Protein AF-A0A7K3H933-F1 (afdb_monomer_lite)

pLDDT: mean 87.05, std 10.93, range [45.34, 97.69]

Structure (mmCIF, N/CA/C/O backbone):
data_AF-A0A7K3H933-F1
#
_entry.id   AF-A0A7K3H933-F1
#
loop_
_atom_site.group_PDB
_atom_site.id
_atom_site.type_symbol
_atom_site.label_atom_id
_atom_site.label_alt_id
_atom_site.label_comp_id
_atom_site.label_asym_id
_atom_site.label_entity_id
_atom_site.label_seq_id
_atom_site.pdbx_PDB_ins_code
_atom_site.Cartn_x
_atom_site.Cartn_y
_atom_site.Cartn_z
_atom_site.occupancy
_atom_site.B_iso_or_equiv
_atom_site.auth_seq_id
_atom_site.auth_comp_id
_atom_site.auth_asym_id
_atom_site.auth_atom_id
_atom_site.pdbx_PDB_model_num
ATOM 1 N N . ASN A 1 1 ? -7.390 -3.996 -29.230 1.00 75.06 1 ASN A N 1
ATOM 2 C CA . ASN A 1 1 ? -7.285 -4.181 -27.762 1.00 75.06 1 ASN A CA 1
ATOM 3 C C . ASN A 1 1 ? -6.509 -3.029 -27.153 1.00 75.06 1 ASN A C 1
ATOM 5 O O . ASN A 1 1 ? -5.561 -2.576 -27.779 1.00 75.06 1 ASN A O 1
ATOM 9 N N . ARG A 1 2 ? -6.916 -2.550 -25.972 1.00 84.06 2 ARG A N 1
ATOM 10 C CA . ARG A 1 2 ? -6.274 -1.447 -25.238 1.00 84.06 2 ARG A CA 1
ATOM 11 C C . ARG A 1 2 ? -5.827 -1.953 -23.869 1.00 84.06 2 ARG A C 1
ATOM 13 O O . ARG A 1 2 ? -6.610 -2.605 -23.186 1.00 84.06 2 ARG A O 1
ATOM 20 N N . PHE A 1 3 ? -4.597 -1.628 -23.485 1.00 82.69 3 PHE A N 1
ATOM 21 C CA . PHE A 1 3 ? -4.050 -1.889 -22.155 1.00 82.69 3 PHE A CA 1
ATOM 22 C C . PHE A 1 3 ? -3.801 -0.556 -21.453 1.00 82.69 3 PHE A C 1
ATOM 24 O O . PHE A 1 3 ? -3.354 0.400 -22.084 1.00 82.69 3 PHE A O 1
ATOM 31 N N . GLU A 1 4 ? -4.100 -0.486 -20.159 1.00 91.12 4 GLU A N 1
ATOM 32 C CA . GLU A 1 4 ? -3.899 0.717 -19.351 1.00 91.12 4 GLU A CA 1
ATOM 33 C C . GLU A 1 4 ? -3.046 0.392 -18.131 1.00 91.12 4 GLU A C 1
ATOM 35 O O . GLU A 1 4 ? -3.342 -0.547 -17.393 1.00 91.12 4 GLU A O 1
ATOM 40 N N . ILE A 1 5 ? -2.019 1.208 -17.889 1.00 90.38 5 ILE A N 1
ATOM 41 C CA . ILE A 1 5 ? -1.202 1.146 -16.678 1.00 90.38 5 ILE A CA 1
ATOM 42 C C . ILE A 1 5 ? -1.540 2.378 -15.842 1.00 90.38 5 ILE A C 1
ATOM 44 O O . ILE A 1 5 ? -1.375 3.509 -16.295 1.00 90.38 5 ILE A O 1
ATOM 48 N N . ARG A 1 6 ? -2.021 2.166 -14.614 1.00 94.12 6 ARG A N 1
ATOM 49 C CA . ARG A 1 6 ? -2.310 3.245 -13.660 1.00 94.12 6 ARG A CA 1
ATOM 50 C C . ARG A 1 6 ? -1.340 3.159 -12.494 1.00 94.12 6 ARG A C 1
ATOM 52 O O . ARG A 1 6 ? -1.328 2.168 -11.767 1.00 94.12 6 ARG A O 1
ATOM 59 N N . LEU A 1 7 ? -0.543 4.205 -12.315 1.00 91.75 7 LEU A N 1
ATOM 60 C CA . LEU A 1 7 ? 0.462 4.308 -11.260 1.00 91.75 7 LEU A CA 1
ATOM 61 C C . LEU A 1 7 ? 0.154 5.512 -10.368 1.00 91.75 7 LEU A C 1
ATOM 63 O O . LEU A 1 7 ? -0.455 6.481 -10.814 1.00 91.75 7 LEU A O 1
ATOM 67 N N . LYS A 1 8 ? 0.574 5.443 -9.104 1.00 89.00 8 LYS A N 1
ATOM 68 C CA . LYS A 1 8 ? 0.462 6.533 -8.126 1.00 89.00 8 LYS A CA 1
ATOM 69 C C . LYS A 1 8 ? 1.738 6.616 -7.295 1.00 89.00 8 LYS A C 1
ATOM 71 O O . LYS A 1 8 ? 2.441 5.607 -7.167 1.00 89.00 8 LYS A O 1
ATOM 76 N N . ASN A 1 9 ? 1.973 7.787 -6.705 1.00 87.12 9 ASN A N 1
ATOM 77 C CA . ASN A 1 9 ? 3.067 8.061 -5.771 1.00 87.12 9 ASN A CA 1
ATOM 78 C C . ASN A 1 9 ? 4.415 7.598 -6.362 1.00 87.12 9 ASN A C 1
ATOM 80 O O . ASN A 1 9 ? 4.646 7.730 -7.564 1.00 87.12 9 ASN A O 1
ATOM 84 N N . ASP A 1 10 ? 5.262 6.971 -5.553 1.00 84.38 10 ASP A N 1
ATOM 85 C CA . ASP A 1 10 ? 6.591 6.484 -5.925 1.00 84.38 10 ASP A CA 1
ATOM 86 C C . ASP A 1 10 ? 6.629 5.608 -7.172 1.00 84.38 10 ASP A C 1
ATOM 88 O O . ASP A 1 10 ? 7.567 5.691 -7.963 1.00 84.38 10 ASP A O 1
ATOM 92 N N . ARG A 1 11 ? 5.605 4.772 -7.386 1.00 87.69 11 ARG A N 1
ATOM 93 C CA . ARG A 1 11 ? 5.556 3.911 -8.575 1.00 87.69 11 ARG A CA 1
ATOM 94 C C . ARG A 1 11 ? 5.422 4.741 -9.847 1.00 87.69 11 ARG A C 1
ATOM 96 O O . ARG A 1 11 ? 6.024 4.389 -10.856 1.00 87.69 11 ARG A O 1
ATOM 103 N N . ALA A 1 12 ? 4.648 5.829 -9.798 1.00 92.69 12 ALA A N 1
ATOM 104 C CA . ALA A 1 12 ? 4.534 6.765 -10.914 1.00 92.69 12 ALA A CA 1
ATOM 105 C C . ALA A 1 12 ? 5.855 7.514 -11.120 1.00 92.69 12 ALA A C 1
ATOM 107 O O . ALA A 1 12 ? 6.338 7.591 -12.245 1.00 92.69 12 ALA A O 1
ATOM 108 N N . THR A 1 13 ? 6.485 7.972 -10.035 1.00 91.19 13 THR A N 1
ATOM 109 C CA . THR A 1 13 ? 7.799 8.627 -10.080 1.00 91.19 13 THR A CA 1
ATOM 110 C C . THR A 1 13 ? 8.863 7.725 -10.708 1.00 91.19 13 THR A C 1
ATOM 112 O O . THR A 1 13 ? 9.611 8.168 -11.577 1.00 91.19 13 THR A O 1
ATOM 115 N N . GLN A 1 14 ? 8.923 6.448 -10.323 1.00 90.25 14 GLN A N 1
ATOM 116 C CA . GLN A 1 14 ? 9.907 5.506 -10.853 1.00 90.25 14 GLN A CA 1
ATOM 117 C C . GLN A 1 14 ? 9.679 5.199 -12.337 1.00 90.25 14 GLN A C 1
ATOM 119 O O . GLN A 1 14 ? 10.640 5.153 -13.102 1.00 90.25 14 GLN A O 1
ATOM 124 N N . ALA A 1 15 ? 8.421 5.039 -12.757 1.00 92.75 15 ALA A N 1
ATOM 125 C CA . ALA A 1 15 ? 8.090 4.879 -14.170 1.00 92.75 15 ALA A CA 1
ATOM 126 C C . ALA A 1 15 ? 8.442 6.130 -14.989 1.00 92.75 15 ALA A C 1
ATOM 128 O O . ALA A 1 15 ? 8.976 6.008 -16.085 1.00 92.75 15 ALA A O 1
ATOM 129 N N . MET A 1 16 ? 8.210 7.330 -14.444 1.00 93.69 16 MET A N 1
ATOM 130 C CA . MET A 1 16 ? 8.596 8.584 -15.096 1.00 93.69 16 MET A CA 1
ATOM 131 C C . MET A 1 16 ? 10.113 8.728 -15.228 1.00 93.69 16 MET A C 1
ATOM 133 O O . MET A 1 16 ? 10.581 9.172 -16.271 1.00 93.69 16 MET A O 1
ATOM 137 N N . LYS A 1 17 ? 10.894 8.328 -14.215 1.00 93.56 17 LYS A N 1
ATOM 138 C CA . LYS A 1 17 ? 12.365 8.329 -14.294 1.00 93.56 17 LYS A CA 1
ATOM 139 C C . LYS A 1 17 ? 12.871 7.445 -15.433 1.00 93.56 17 LYS A C 1
ATOM 141 O O . LYS A 1 17 ? 13.702 7.894 -16.215 1.00 93.56 17 LYS A O 1
ATOM 146 N N . ASP A 1 18 ? 12.351 6.223 -15.536 1.00 93.31 18 ASP A N 1
ATOM 147 C CA . ASP A 1 18 ? 12.700 5.297 -16.619 1.00 93.31 18 ASP A CA 1
ATOM 148 C C . ASP A 1 18 ? 12.312 5.862 -17.995 1.00 93.31 18 ASP A C 1
ATOM 150 O O . ASP A 1 18 ? 13.137 5.923 -18.910 1.00 93.31 18 ASP A O 1
ATOM 154 N N . LEU A 1 19 ? 11.083 6.379 -18.100 1.00 94.31 19 LEU A N 1
ATOM 155 C CA . LEU A 1 19 ? 10.573 6.987 -19.323 1.00 94.31 19 LEU A CA 1
ATOM 156 C C . LEU A 1 19 ? 11.430 8.169 -19.781 1.00 94.31 19 LEU A C 1
ATOM 158 O O . LEU A 1 19 ? 11.739 8.272 -20.963 1.00 94.31 19 LEU A O 1
ATOM 162 N N . LEU A 1 20 ? 11.820 9.059 -18.868 1.00 94.62 20 LEU A N 1
ATOM 163 C CA . LEU A 1 20 ? 12.654 10.219 -19.186 1.00 94.62 20 LEU A CA 1
ATOM 164 C C . LEU A 1 20 ? 14.084 9.815 -19.565 1.00 94.62 20 LEU A C 1
ATOM 166 O O . LEU A 1 20 ? 14.664 10.421 -20.462 1.00 94.62 20 LEU A O 1
ATOM 170 N N . ALA A 1 21 ? 14.638 8.785 -18.919 1.00 93.69 21 ALA A N 1
ATOM 171 C CA . ALA A 1 21 ? 15.984 8.293 -19.200 1.00 93.69 21 ALA A CA 1
ATOM 172 C C . ALA A 1 21 ? 16.095 7.638 -20.584 1.00 93.69 21 ALA A C 1
ATOM 174 O O . ALA A 1 21 ? 17.122 7.758 -21.249 1.00 93.69 21 ALA A O 1
ATOM 175 N N . HIS A 1 22 ? 15.048 6.936 -21.020 1.00 90.25 22 HIS A N 1
ATOM 176 C CA . HIS A 1 22 ? 15.072 6.167 -22.264 1.00 90.25 22 HIS A CA 1
ATOM 177 C C . HIS A 1 22 ? 14.278 6.794 -23.409 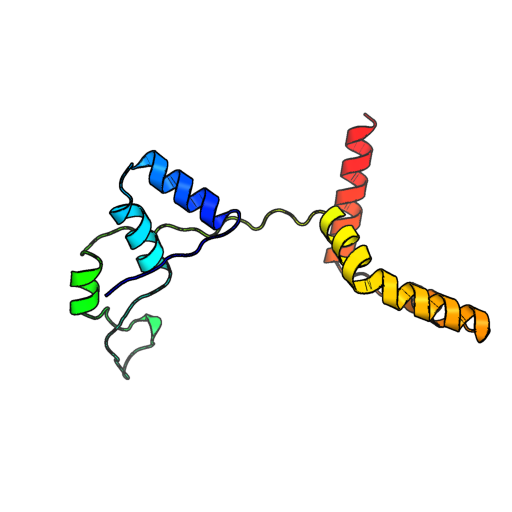1.00 90.25 22 HIS A C 1
ATOM 179 O O . HIS A 1 22 ? 14.480 6.404 -24.555 1.00 90.25 22 HIS A O 1
ATOM 185 N N . GLN A 1 23 ? 13.380 7.736 -23.113 1.00 90.69 23 GLN A N 1
ATOM 186 C CA . GLN A 1 23 ? 12.479 8.403 -24.062 1.00 90.69 23 GLN A CA 1
ATOM 187 C C . GLN A 1 23 ? 11.674 7.429 -24.943 1.00 90.69 23 GLN A C 1
ATOM 189 O O . GLN A 1 23 ? 11.282 7.749 -26.062 1.00 90.69 23 GLN A O 1
ATOM 194 N N . GLN A 1 24 ? 11.406 6.223 -24.433 1.00 90.88 24 GLN A N 1
ATOM 195 C CA . GLN A 1 24 ? 10.704 5.155 -25.143 1.00 90.88 24 GLN A CA 1
ATOM 196 C C . GLN A 1 24 ? 9.545 4.632 -24.295 1.00 90.88 24 GLN A C 1
ATOM 198 O O . GLN A 1 24 ? 9.699 3.698 -23.509 1.00 90.88 24 GLN A O 1
ATOM 203 N N . ALA A 1 25 ? 8.360 5.216 -24.490 1.00 90.56 25 ALA A N 1
ATOM 204 C CA . ALA A 1 25 ? 7.149 4.852 -23.749 1.00 90.56 25 ALA A CA 1
ATOM 205 C C . ALA A 1 25 ? 6.777 3.372 -23.882 1.00 90.56 25 ALA A C 1
ATOM 207 O O . ALA A 1 25 ? 6.356 2.754 -22.905 1.00 90.56 25 ALA A O 1
ATOM 208 N N . GLU A 1 26 ? 6.974 2.794 -25.070 1.00 88.75 26 GLU A N 1
ATOM 209 C CA . GLU A 1 26 ? 6.746 1.371 -25.308 1.00 88.75 26 GLU A CA 1
ATOM 210 C C . GLU A 1 26 ? 7.613 0.507 -24.382 1.00 88.75 26 GLU A C 1
ATOM 212 O O . GLU A 1 26 ? 7.090 -0.366 -23.687 1.00 88.75 26 GLU A O 1
ATOM 217 N N . LYS A 1 27 ? 8.924 0.779 -24.336 1.00 88.31 27 LYS A N 1
ATOM 218 C CA . LYS A 1 27 ? 9.875 0.042 -23.500 1.00 88.31 27 LYS A CA 1
ATOM 219 C C . LYS A 1 27 ? 9.441 0.099 -22.036 1.00 88.31 27 LYS A C 1
ATOM 221 O O . LYS A 1 27 ? 9.196 -0.948 -21.444 1.00 88.31 27 LYS A O 1
ATOM 226 N N . THR A 1 28 ? 9.265 1.301 -21.488 1.00 90.94 28 THR A N 1
ATOM 227 C CA . THR A 1 28 ? 8.865 1.491 -20.088 1.00 90.94 28 THR A CA 1
ATOM 228 C C . THR A 1 28 ? 7.555 0.763 -19.774 1.00 90.94 28 THR A C 1
ATOM 230 O O . THR A 1 28 ? 7.459 0.057 -18.772 1.00 90.94 28 THR A O 1
ATOM 233 N N . ALA A 1 29 ? 6.542 0.870 -20.642 1.00 90.88 29 ALA A N 1
ATOM 234 C CA . ALA A 1 29 ? 5.256 0.209 -20.434 1.00 90.88 29 ALA A CA 1
ATOM 235 C C . ALA A 1 29 ? 5.378 -1.324 -20.414 1.00 90.88 29 ALA A C 1
ATOM 237 O O . ALA A 1 29 ? 4.839 -1.972 -19.514 1.00 90.88 29 ALA A O 1
ATOM 238 N N . PHE A 1 30 ? 6.104 -1.916 -21.365 1.00 89.62 30 PHE A N 1
ATOM 239 C CA . PHE A 1 30 ? 6.267 -3.368 -21.424 1.00 89.62 30 PHE A CA 1
ATOM 240 C C . PHE A 1 30 ? 7.169 -3.916 -20.319 1.00 89.62 30 PHE A C 1
ATOM 242 O O . PHE A 1 30 ? 6.871 -4.979 -19.778 1.00 89.62 30 PHE A O 1
ATOM 249 N N . GLU A 1 31 ? 8.204 -3.184 -19.910 1.00 89.19 31 GLU A N 1
ATOM 250 C CA . GLU A 1 31 ? 9.025 -3.571 -18.763 1.00 89.19 31 GLU A CA 1
ATOM 251 C C . GLU A 1 31 ? 8.220 -3.570 -17.454 1.00 89.19 31 GLU A C 1
ATOM 253 O O . GLU A 1 31 ? 8.428 -4.436 -16.599 1.00 89.19 31 GLU A O 1
ATOM 258 N N . ILE A 1 32 ? 7.258 -2.651 -17.301 1.00 90.88 32 ILE A N 1
ATOM 259 C CA . ILE A 1 32 ? 6.302 -2.678 -16.187 1.00 90.88 32 ILE A CA 1
ATOM 260 C C . ILE A 1 32 ? 5.409 -3.918 -16.289 1.00 90.88 32 ILE A C 1
ATOM 262 O O . ILE A 1 32 ? 5.280 -4.657 -15.315 1.00 90.88 32 ILE A O 1
ATOM 266 N N . ILE A 1 33 ? 4.806 -4.182 -17.451 1.00 89.56 33 ILE A N 1
ATOM 267 C CA . ILE A 1 33 ? 3.900 -5.328 -17.633 1.00 89.56 33 ILE A CA 1
ATOM 268 C C . ILE A 1 33 ? 4.621 -6.651 -17.336 1.00 89.56 33 ILE A C 1
ATOM 270 O O . ILE A 1 33 ? 4.096 -7.455 -16.565 1.00 89.56 33 ILE A O 1
ATOM 274 N N . ASN A 1 34 ? 5.843 -6.834 -17.848 1.00 87.06 34 ASN A N 1
ATOM 275 C CA . ASN A 1 34 ? 6.671 -8.026 -17.631 1.00 87.06 34 ASN A CA 1
ATOM 276 C C . ASN A 1 34 ? 6.897 -8.360 -16.158 1.00 87.06 34 ASN A C 1
ATOM 278 O O . ASN A 1 34 ? 7.021 -9.527 -15.788 1.00 87.06 34 ASN A O 1
ATOM 282 N N . ARG A 1 35 ? 6.950 -7.341 -15.296 1.00 85.31 35 ARG A N 1
ATOM 283 C CA . ARG A 1 35 ? 7.147 -7.542 -13.862 1.00 85.31 35 ARG A CA 1
ATOM 284 C C . ARG A 1 35 ? 5.898 -8.075 -13.158 1.00 85.31 35 ARG A C 1
ATOM 286 O O . ARG A 1 35 ? 6.033 -8.768 -12.150 1.00 85.31 35 ARG A O 1
ATOM 293 N N . TYR A 1 36 ? 4.707 -7.719 -13.633 1.00 86.25 36 TYR A N 1
ATOM 294 C CA . TYR A 1 36 ? 3.453 -7.947 -12.909 1.00 86.25 36 TYR A CA 1
ATOM 295 C C . TYR A 1 36 ? 2.561 -9.022 -13.529 1.00 86.25 36 TYR A C 1
ATOM 297 O O . TYR A 1 36 ? 1.755 -9.614 -12.812 1.00 86.25 36 TYR A O 1
ATOM 305 N N . ILE A 1 37 ? 2.676 -9.278 -14.834 1.00 87.69 37 ILE A N 1
ATOM 306 C CA . ILE A 1 37 ? 1.802 -10.205 -15.555 1.00 87.69 37 ILE A CA 1
ATOM 307 C C . ILE A 1 37 ? 2.639 -11.105 -16.463 1.00 87.69 37 ILE A C 1
ATOM 309 O O . ILE A 1 37 ? 3.410 -10.640 -17.297 1.00 87.69 37 ILE A O 1
ATOM 313 N N . ARG A 1 38 ? 2.419 -12.415 -16.334 1.00 89.19 38 ARG A N 1
ATOM 314 C CA . ARG A 1 38 ? 2.943 -13.443 -17.235 1.00 89.19 38 ARG A CA 1
ATOM 315 C C . ARG A 1 38 ? 1.835 -14.438 -17.544 1.00 89.19 38 ARG A C 1
ATOM 317 O O . ARG A 1 38 ? 1.293 -15.045 -16.619 1.00 89.19 38 ARG A O 1
ATOM 324 N N . PHE A 1 39 ? 1.538 -14.647 -18.822 1.00 92.62 39 PHE A N 1
ATOM 325 C CA . PHE A 1 39 ? 0.707 -15.774 -19.244 1.00 92.62 39 PHE A CA 1
ATOM 326 C C . PHE A 1 39 ? 1.602 -16.987 -19.485 1.00 92.62 39 PHE A C 1
ATOM 328 O O . PHE A 1 39 ? 2.619 -16.891 -20.169 1.00 92.62 39 PHE A O 1
ATOM 335 N N . ALA A 1 40 ? 1.245 -18.116 -18.883 1.00 94.69 40 ALA A N 1
ATOM 336 C CA . ALA A 1 40 ? 2.032 -19.340 -18.905 1.00 94.69 40 ALA A CA 1
ATOM 337 C C . ALA A 1 40 ? 1.153 -20.529 -19.290 1.00 94.69 40 ALA A C 1
ATOM 339 O O . ALA A 1 40 ? -0.044 -20.535 -18.994 1.00 94.69 40 ALA A O 1
ATOM 340 N N . ASP A 1 41 ? 1.761 -21.520 -19.926 1.00 96.56 41 ASP A N 1
ATOM 341 C CA . ASP A 1 41 ? 1.100 -22.768 -20.279 1.00 96.56 41 ASP A CA 1
ATOM 342 C C . ASP A 1 41 ? 1.012 -23.661 -19.041 1.00 96.56 41 ASP A C 1
ATOM 344 O O . ASP A 1 41 ? 1.997 -23.855 -18.323 1.00 96.56 41 ASP A O 1
ATOM 348 N N . LYS A 1 42 ? -0.190 -24.175 -18.764 1.00 96.44 42 LYS A N 1
ATOM 349 C CA . LYS A 1 42 ? -0.443 -25.030 -17.602 1.00 96.44 42 LYS A CA 1
ATOM 350 C C . LYS A 1 42 ? 0.347 -26.329 -17.736 1.00 96.44 42 LYS A C 1
ATOM 352 O O . LYS A 1 42 ? 0.191 -27.045 -18.721 1.00 96.44 42 LYS A O 1
ATOM 357 N N . ASP A 1 43 ? 1.142 -26.640 -16.719 1.00 96.12 43 ASP A N 1
ATOM 358 C CA . ASP A 1 43 ? 1.862 -27.904 -16.594 1.00 96.12 43 ASP A CA 1
ATOM 359 C C . ASP A 1 43 ? 1.605 -28.475 -15.198 1.00 96.12 43 ASP A C 1
ATOM 361 O O . ASP A 1 43 ? 2.180 -28.026 -14.205 1.00 96.12 43 ASP A O 1
ATOM 365 N N . ASP A 1 44 ? 0.706 -29.455 -15.119 1.00 96.44 44 ASP A N 1
ATOM 366 C CA . ASP A 1 44 ? 0.290 -30.065 -13.852 1.00 96.44 44 ASP A CA 1
ATOM 367 C C . ASP A 1 44 ? 1.396 -30.923 -13.212 1.00 96.44 44 ASP A C 1
ATOM 369 O O . ASP A 1 44 ? 1.283 -31.309 -12.050 1.00 96.44 44 ASP A O 1
ATOM 373 N N . THR A 1 45 ? 2.496 -31.173 -13.931 1.00 96.69 45 THR A N 1
ATOM 374 C CA . THR A 1 45 ? 3.674 -31.872 -13.396 1.00 96.69 45 THR A CA 1
ATOM 375 C C . THR A 1 45 ? 4.641 -30.942 -12.660 1.00 96.69 45 THR A C 1
ATOM 377 O O . THR A 1 45 ? 5.563 -31.413 -11.993 1.00 96.69 45 THR A O 1
ATOM 380 N N . LYS A 1 46 ? 4.447 -29.617 -12.753 1.00 96.12 46 LYS A N 1
ATOM 381 C CA . LYS A 1 46 ? 5.348 -28.601 -12.192 1.00 96.12 46 LYS A CA 1
ATOM 382 C C . LYS A 1 46 ? 4.626 -27.633 -11.268 1.00 96.12 46 LYS A C 1
ATOM 384 O O . LYS A 1 46 ? 3.424 -27.391 -11.370 1.00 96.12 46 LYS A O 1
ATOM 389 N N . ARG A 1 47 ? 5.400 -26.988 -10.392 1.00 95.00 47 ARG A N 1
ATOM 390 C CA . ARG A 1 47 ? 4.914 -25.834 -9.628 1.00 95.00 47 ARG A CA 1
ATOM 391 C C . ARG A 1 47 ? 4.571 -24.696 -10.586 1.00 95.00 47 ARG A C 1
ATOM 393 O O . ARG A 1 47 ? 5.255 -24.474 -11.580 1.00 95.00 47 ARG A O 1
ATOM 400 N N . ARG A 1 48 ? 3.548 -23.913 -10.238 1.00 91.81 48 ARG A N 1
ATOM 401 C CA . ARG A 1 48 ? 3.044 -22.805 -11.068 1.00 91.81 48 ARG A CA 1
ATOM 402 C C . ARG A 1 48 ? 4.098 -21.742 -11.411 1.00 91.81 48 ARG A C 1
ATOM 404 O O . ARG A 1 48 ? 4.016 -21.121 -12.469 1.00 91.81 48 ARG A O 1
ATOM 411 N N . SER A 1 49 ? 5.080 -21.521 -10.535 1.00 91.00 49 SER A N 1
ATOM 412 C CA . SER A 1 49 ? 6.214 -20.620 -10.800 1.00 91.00 49 SER A CA 1
ATOM 413 C C . SER A 1 49 ? 7.025 -21.055 -12.020 1.00 91.00 49 SER A C 1
ATOM 415 O O . SER A 1 49 ? 7.474 -20.205 -12.793 1.00 91.00 49 SER A O 1
ATOM 417 N N . ASP A 1 50 ? 7.116 -22.365 -12.229 1.00 94.06 50 ASP A N 1
ATOM 418 C CA . ASP A 1 50 ? 8.011 -23.015 -13.186 1.00 94.06 50 ASP A CA 1
ATOM 419 C C . ASP A 1 50 ? 7.290 -23.357 -14.498 1.00 94.06 50 ASP A C 1
ATOM 421 O O . ASP A 1 50 ? 7.867 -23.955 -15.406 1.00 94.06 50 ASP A O 1
ATOM 425 N N . TRP A 1 51 ? 6.014 -22.977 -14.613 1.00 96.06 51 TRP A N 1
ATOM 426 C CA . TRP A 1 51 ? 5.274 -23.056 -15.864 1.00 96.06 51 TRP A CA 1
ATOM 427 C C . TRP A 1 51 ? 5.944 -22.189 -16.926 1.00 96.06 51 TRP A C 1
ATOM 429 O O . TRP A 1 51 ? 6.308 -21.033 -16.677 1.00 96.06 51 TRP A O 1
ATOM 439 N N . LYS A 1 52 ? 6.082 -22.752 -18.127 1.00 94.00 52 LYS A N 1
ATOM 440 C CA . LYS A 1 52 ? 6.688 -22.073 -19.271 1.00 94.00 52 LYS A CA 1
ATOM 441 C C . LYS A 1 52 ? 5.801 -20.908 -19.709 1.00 94.00 52 LYS A C 1
ATOM 443 O O . LYS A 1 52 ? 4.582 -21.054 -19.768 1.00 94.00 52 LYS A O 1
ATOM 448 N N . THR A 1 53 ? 6.399 -19.764 -20.035 1.00 91.56 53 THR A N 1
ATOM 449 C CA . THR A 1 53 ? 5.658 -18.648 -20.634 1.00 91.56 53 THR A CA 1
ATOM 450 C C . THR A 1 53 ? 4.994 -19.092 -21.938 1.00 91.56 53 THR A C 1
ATOM 452 O O . THR A 1 53 ? 5.623 -19.760 -22.761 1.00 91.56 53 THR A O 1
ATOM 455 N N . ASN A 1 54 ? 3.735 -18.702 -22.128 1.00 93.94 54 ASN A N 1
ATOM 456 C CA . ASN A 1 54 ? 2.993 -18.984 -23.348 1.00 93.94 54 ASN A CA 1
ATOM 457 C C . ASN A 1 54 ? 3.653 -18.291 -24.551 1.00 93.94 54 ASN A C 1
ATOM 459 O O . ASN A 1 54 ? 4.018 -17.117 -24.485 1.00 93.94 54 ASN A O 1
ATOM 463 N N . GLU A 1 55 ? 3.751 -18.991 -25.677 1.00 91.75 55 GLU A N 1
ATOM 464 C CA . GLU A 1 55 ? 4.457 -18.490 -26.862 1.00 91.75 55 GLU A CA 1
ATOM 465 C C . GLU A 1 55 ? 3.837 -17.215 -27.460 1.00 91.75 55 GLU A C 1
ATOM 467 O O . GLU A 1 55 ? 4.561 -16.308 -27.874 1.00 91.75 55 GLU A O 1
ATOM 472 N N . ARG A 1 56 ? 2.501 -17.093 -27.466 1.00 91.44 56 ARG A N 1
ATOM 473 C CA . ARG A 1 56 ? 1.829 -15.877 -27.958 1.00 91.44 56 ARG A CA 1
ATOM 474 C C . ARG A 1 56 ? 2.090 -14.691 -27.039 1.00 91.44 56 ARG A C 1
ATOM 476 O O . ARG A 1 56 ? 2.185 -13.563 -27.516 1.00 91.44 56 ARG A O 1
ATOM 483 N N . TRP A 1 57 ? 2.214 -14.944 -25.737 1.00 90.25 57 TRP A N 1
ATOM 484 C CA . TRP A 1 57 ? 2.573 -13.911 -24.773 1.00 90.25 57 TRP A CA 1
ATOM 485 C C . TRP A 1 57 ? 4.015 -13.437 -24.953 1.00 90.25 57 TRP A C 1
ATOM 487 O O . TRP A 1 57 ? 4.238 -12.233 -25.018 1.00 90.25 57 TRP A O 1
ATOM 497 N N . GLU A 1 58 ? 4.967 -14.360 -25.121 1.00 87.94 58 GLU A N 1
ATOM 498 C CA . GLU A 1 58 ? 6.368 -14.043 -25.453 1.00 87.94 58 GLU A CA 1
ATOM 499 C C . GLU A 1 58 ? 6.482 -13.209 -26.737 1.00 87.94 58 GLU A C 1
ATOM 501 O O . GLU A 1 58 ? 7.232 -12.235 -26.795 1.00 87.94 58 GLU A O 1
ATOM 506 N N . TRP A 1 59 ? 5.714 -13.563 -27.772 1.00 86.81 59 TRP A N 1
ATOM 507 C CA . TRP A 1 59 ? 5.678 -12.791 -29.014 1.00 86.81 59 TRP A CA 1
ATOM 508 C C . TRP A 1 59 ? 5.102 -11.387 -28.803 1.00 86.81 59 TRP A C 1
ATOM 510 O O . TRP A 1 59 ? 5.680 -10.416 -29.284 1.00 86.81 59 TRP A O 1
ATOM 520 N N . PHE A 1 60 ? 3.997 -11.273 -28.058 1.00 86.75 60 PHE A N 1
ATOM 521 C CA . PHE A 1 60 ? 3.336 -9.995 -27.793 1.00 86.75 60 PHE A CA 1
ATOM 522 C C . PHE A 1 60 ? 4.211 -9.037 -26.985 1.00 86.75 60 PHE A C 1
ATOM 524 O O . PHE A 1 60 ? 4.282 -7.854 -27.311 1.00 86.75 60 PHE A O 1
ATOM 531 N N . ILE A 1 61 ? 4.861 -9.529 -25.928 1.00 82.31 61 ILE A N 1
ATOM 532 C CA . ILE A 1 61 ? 5.635 -8.658 -25.048 1.00 82.31 61 ILE A CA 1
ATOM 533 C C . ILE A 1 61 ? 7.045 -8.357 -25.570 1.00 82.31 61 ILE A C 1
ATOM 535 O O . ILE A 1 61 ? 7.675 -7.397 -25.131 1.00 82.31 61 ILE A O 1
ATOM 539 N N . GLY A 1 62 ? 7.520 -9.142 -26.536 1.00 77.56 62 GLY A N 1
ATOM 540 C CA . GLY A 1 62 ? 8.856 -9.047 -27.104 1.00 77.56 62 GLY A CA 1
ATOM 541 C C . GLY A 1 62 ? 9.857 -9.909 -26.336 1.00 77.56 62 GLY A C 1
ATOM 542 O O . GLY A 1 62 ? 10.103 -9.707 -25.145 1.00 77.56 62 GLY A O 1
ATOM 543 N N . LYS A 1 63 ? 10.483 -10.848 -27.053 1.00 68.25 63 LYS A N 1
ATOM 544 C CA . LYS A 1 63 ? 11.544 -11.710 -26.515 1.00 68.25 63 LYS A CA 1
ATOM 545 C C . LYS A 1 63 ? 12.702 -10.842 -25.999 1.00 68.25 63 LYS A C 1
ATOM 547 O O . LYS A 1 63 ? 13.160 -9.949 -26.708 1.00 68.25 63 LYS A O 1
ATOM 552 N N . ASN A 1 64 ? 13.187 -11.129 -24.790 1.00 65.88 64 ASN A N 1
ATOM 553 C CA . ASN A 1 64 ? 14.327 -10.466 -24.128 1.00 65.88 64 ASN A CA 1
ATOM 554 C C . ASN A 1 64 ? 14.126 -9.002 -23.682 1.00 65.88 64 ASN A C 1
ATOM 556 O O . ASN A 1 64 ? 15.111 -8.280 -23.518 1.00 65.88 64 ASN A O 1
ATOM 560 N N . ARG A 1 65 ? 12.892 -8.535 -23.449 1.00 71.38 65 ARG A N 1
ATOM 561 C CA . ARG A 1 65 ? 12.682 -7.227 -22.798 1.00 71.38 65 ARG A CA 1
ATOM 562 C C . ARG A 1 65 ? 12.917 -7.303 -21.286 1.00 71.38 65 ARG A C 1
ATOM 564 O O . ARG A 1 65 ? 12.659 -8.330 -20.661 1.00 71.38 65 ARG A O 1
ATOM 571 N N . GLY A 1 66 ? 13.409 -6.207 -20.706 1.00 73.25 66 GLY A N 1
ATOM 572 C CA . GLY A 1 66 ? 13.664 -6.092 -19.270 1.00 73.25 66 GLY A CA 1
ATOM 573 C C . GLY A 1 66 ? 12.391 -6.159 -18.416 1.00 73.25 66 GLY A C 1
ATOM 574 O O . GLY A 1 66 ? 11.268 -6.260 -18.917 1.00 73.25 66 GLY A O 1
ATOM 575 N N . ALA A 1 67 ? 12.572 -6.084 -17.097 1.00 77.31 67 ALA A N 1
ATOM 576 C CA . ALA A 1 67 ? 11.481 -5.958 -16.135 1.00 77.31 67 ALA A CA 1
ATOM 577 C C . ALA A 1 67 ? 11.760 -4.780 -15.195 1.00 77.31 67 ALA A C 1
ATOM 579 O O . ALA A 1 67 ? 12.667 -4.843 -14.358 1.00 77.31 67 ALA A O 1
ATOM 580 N N . LEU A 1 68 ? 10.961 -3.719 -15.305 1.00 78.88 68 LEU A N 1
ATOM 581 C CA . LEU A 1 68 ? 11.149 -2.502 -14.529 1.00 78.88 68 LEU A CA 1
ATOM 582 C C . LEU A 1 68 ? 10.640 -2.732 -13.107 1.00 78.88 68 LEU A C 1
ATOM 584 O O . LEU A 1 68 ? 9.460 -3.004 -12.859 1.00 78.88 68 LEU A O 1
ATOM 588 N N . ARG A 1 69 ? 11.544 -2.627 -12.133 1.00 79.31 69 ARG A N 1
ATOM 589 C CA . ARG A 1 69 ? 11.189 -2.741 -10.719 1.00 79.31 69 ARG A CA 1
ATOM 590 C C . ARG A 1 69 ? 10.615 -1.411 -10.231 1.00 79.31 69 ARG A C 1
ATOM 592 O O . ARG A 1 69 ? 11.356 -0.490 -9.919 1.00 79.31 69 ARG A O 1
ATOM 599 N N . LEU A 1 70 ? 9.291 -1.349 -10.098 1.00 79.25 70 LEU A N 1
ATOM 600 C CA . LEU A 1 70 ? 8.592 -0.184 -9.533 1.00 79.25 70 LEU A CA 1
ATOM 601 C C . LEU A 1 70 ? 8.514 -0.184 -8.000 1.00 79.25 70 LEU A C 1
ATOM 603 O O . LEU A 1 70 ? 8.017 0.769 -7.409 1.00 79.25 70 LEU A O 1
ATOM 607 N N . THR A 1 71 ? 8.932 -1.265 -7.335 1.00 70.12 71 THR A N 1
ATOM 608 C CA . THR A 1 71 ? 8.940 -1.309 -5.869 1.00 70.12 71 THR A CA 1
ATOM 609 C C . THR A 1 71 ? 10.070 -0.429 -5.348 1.00 70.12 71 THR A C 1
ATOM 611 O O . THR A 1 71 ? 11.237 -0.811 -5.463 1.00 70.12 71 THR A O 1
ATOM 614 N N . THR A 1 72 ? 9.721 0.706 -4.762 1.00 63.34 72 THR A N 1
ATOM 615 C CA . THR A 1 72 ? 10.612 1.476 -3.899 1.00 63.34 72 THR A CA 1
ATOM 616 C C . THR A 1 72 ? 10.701 0.812 -2.527 1.00 63.34 72 THR A C 1
ATOM 618 O O . THR A 1 72 ? 9.854 -0.016 -2.166 1.00 63.34 72 THR A O 1
ATOM 621 N N . GLN A 1 73 ? 11.752 1.126 -1.767 1.00 62.41 73 GLN A N 1
ATOM 622 C CA . GLN A 1 73 ? 11.667 0.918 -0.325 1.00 62.41 73 GLN A CA 1
ATOM 623 C C . GLN A 1 73 ? 10.491 1.767 0.177 1.00 62.41 73 GLN A C 1
ATOM 625 O O . GLN A 1 73 ? 10.331 2.884 -0.318 1.00 62.41 73 GLN A O 1
ATOM 630 N N . PRO A 1 74 ? 9.629 1.242 1.065 1.00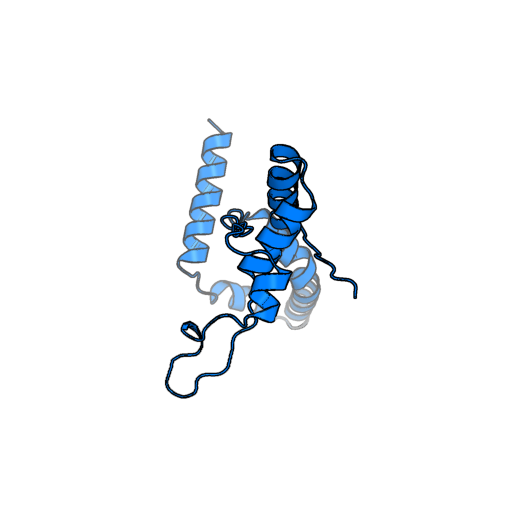 59.16 74 PRO A N 1
ATOM 631 C CA . PRO A 1 74 ? 8.547 2.046 1.612 1.00 59.16 74 PRO A CA 1
ATOM 632 C C . PRO A 1 74 ? 9.152 3.304 2.226 1.00 59.16 74 PRO A C 1
ATOM 634 O O . PRO A 1 74 ? 10.155 3.199 2.935 1.00 59.16 74 PRO A O 1
ATOM 637 N N . GLU A 1 75 ? 8.557 4.469 1.951 1.00 60.34 75 GLU A N 1
ATOM 638 C CA . GLU A 1 75 ? 8.933 5.672 2.685 1.00 60.34 75 GLU A CA 1
ATOM 639 C C . GLU A 1 75 ? 8.918 5.354 4.185 1.00 60.34 75 GLU A C 1
ATOM 641 O O . GLU A 1 75 ? 7.980 4.686 4.658 1.00 60.34 75 GLU A O 1
ATOM 646 N N . PRO A 1 76 ? 9.961 5.766 4.925 1.00 62.53 76 PRO A N 1
ATOM 647 C CA . PRO A 1 76 ? 9.995 5.550 6.354 1.00 62.53 76 PRO A CA 1
ATOM 648 C C . PRO A 1 76 ? 8.726 6.148 6.957 1.00 62.53 76 PRO A C 1
ATOM 650 O O . PRO A 1 76 ? 8.273 7.232 6.590 1.00 62.53 76 PRO A O 1
ATOM 653 N N . TYR A 1 77 ? 8.098 5.385 7.843 1.00 64.56 77 TYR A N 1
ATOM 654 C CA . TYR A 1 77 ? 6.885 5.816 8.516 1.00 64.56 77 TYR A CA 1
ATOM 655 C C . TYR A 1 77 ? 7.148 7.134 9.252 1.00 64.56 77 TYR A C 1
ATOM 657 O O . TYR A 1 77 ? 8.014 7.181 10.121 1.00 64.56 77 TYR A O 1
ATOM 665 N N . SER A 1 78 ? 6.401 8.190 8.921 1.00 75.38 78 SER A N 1
ATOM 666 C CA . SER A 1 78 ? 6.460 9.447 9.663 1.00 75.38 78 SER A CA 1
ATOM 667 C C . SER A 1 78 ? 5.431 9.453 10.788 1.00 75.38 78 SER A C 1
ATOM 669 O O . SER A 1 78 ? 4.291 9.003 10.627 1.00 75.38 78 SER A O 1
ATOM 671 N N . PHE A 1 79 ? 5.811 10.007 11.937 1.00 80.19 79 PHE A N 1
ATOM 672 C CA . PHE A 1 79 ? 4.880 10.197 13.045 1.00 80.19 79 PHE A CA 1
ATOM 673 C C . PHE A 1 79 ? 3.706 11.110 12.658 1.00 80.19 79 PHE A C 1
ATOM 675 O O . PHE A 1 79 ? 2.572 10.841 13.047 1.00 80.19 79 PHE A O 1
ATOM 682 N N . GLU A 1 80 ? 3.931 12.090 11.778 1.00 83.00 80 GLU A N 1
ATOM 683 C CA . GLU A 1 80 ? 2.887 12.947 11.203 1.00 83.00 80 GLU A CA 1
ATOM 684 C C . GLU A 1 80 ? 1.771 12.147 10.509 1.00 83.00 80 GLU A C 1
ATOM 686 O O . GLU A 1 80 ? 0.586 12.449 10.661 1.00 83.00 80 GLU A O 1
ATOM 691 N N . ARG A 1 81 ? 2.111 11.061 9.802 1.00 81.25 81 ARG A N 1
ATOM 692 C CA . ARG A 1 81 ? 1.108 10.177 9.192 1.00 81.25 81 ARG A CA 1
ATOM 693 C C . ARG A 1 81 ? 0.224 9.504 10.244 1.00 81.25 81 ARG A C 1
ATOM 695 O O . ARG A 1 81 ? -0.971 9.327 10.008 1.00 81.25 81 ARG A O 1
ATOM 702 N N . THR A 1 82 ? 0.793 9.160 11.399 1.00 86.44 82 THR A N 1
ATOM 703 C CA . THR A 1 82 ? 0.058 8.648 12.570 1.00 86.44 82 THR A CA 1
ATOM 704 C C . THR A 1 82 ? -0.920 9.679 13.092 1.00 86.44 82 THR A C 1
ATOM 706 O O . THR A 1 82 ? -2.089 9.356 13.277 1.00 86.44 82 THR A O 1
ATOM 709 N N . LEU A 1 83 ? -0.459 10.916 13.290 1.00 89.50 83 LEU A N 1
ATOM 710 C CA . LEU A 1 83 ? -1.284 12.009 13.798 1.00 89.50 83 LEU A CA 1
ATOM 711 C C . LEU A 1 83 ? -2.437 12.312 12.844 1.00 89.50 83 LEU A C 1
ATOM 713 O O . LEU A 1 83 ? -3.584 12.406 13.274 1.00 89.50 83 LEU A O 1
ATOM 717 N N . ASN A 1 84 ? -2.161 12.362 11.541 1.00 90.75 84 ASN A N 1
ATOM 718 C CA . ASN A 1 84 ? -3.191 12.552 10.528 1.00 90.75 84 ASN A CA 1
ATOM 719 C C . ASN A 1 84 ? -4.213 11.410 10.536 1.00 90.75 84 ASN A C 1
ATOM 721 O O . ASN A 1 84 ? -5.416 11.666 10.487 1.00 90.75 84 ASN A O 1
ATOM 725 N N . TRP A 1 85 ? -3.773 10.156 10.640 1.00 93.25 85 TRP A N 1
ATOM 726 C CA . TRP A 1 85 ? -4.694 9.027 10.763 1.00 93.25 85 TRP A CA 1
ATOM 727 C C . TRP A 1 85 ? -5.532 9.108 12.049 1.00 93.25 85 TRP A C 1
ATOM 729 O O . TRP A 1 85 ? -6.753 8.990 11.968 1.00 93.25 85 TRP A O 1
ATOM 739 N N . LEU A 1 86 ? -4.917 9.388 13.204 1.00 94.19 86 LEU A N 1
ATOM 740 C CA . LEU A 1 86 ? -5.617 9.556 14.483 1.00 94.19 86 LEU A CA 1
ATOM 741 C C . LEU A 1 86 ? -6.671 10.663 14.404 1.00 94.19 86 LEU A C 1
ATOM 743 O O . LEU A 1 86 ? -7.823 10.440 14.773 1.00 94.19 86 LEU A O 1
ATOM 747 N N . HIS A 1 87 ? -6.304 11.828 13.870 1.00 93.12 87 HIS A N 1
ATOM 748 C CA . HIS A 1 87 ? -7.195 12.976 13.734 1.00 93.12 87 HIS A CA 1
ATOM 749 C C . HIS A 1 87 ? -8.429 12.650 12.885 1.00 93.12 87 HIS A C 1
ATOM 751 O O . HIS A 1 87 ? -9.554 12.956 13.271 1.00 93.12 87 HIS A O 1
ATOM 757 N N . HIS A 1 88 ? -8.235 11.999 11.737 1.00 94.81 88 HIS A N 1
ATOM 758 C CA . HIS A 1 88 ? -9.329 11.770 10.793 1.00 94.81 88 HIS A CA 1
ATOM 759 C C . HIS A 1 88 ? -10.148 10.510 11.092 1.00 94.81 88 HIS A C 1
ATOM 761 O O . HIS A 1 88 ? -11.329 10.477 10.764 1.00 94.81 88 HIS A O 1
ATOM 767 N N . GLN A 1 89 ? -9.539 9.468 11.664 1.00 94.81 89 GLN A N 1
ATOM 768 C CA . GLN A 1 89 ? -10.184 8.159 11.830 1.00 94.81 89 GLN A CA 1
ATOM 769 C C . GLN A 1 89 ? -10.622 7.874 13.268 1.00 94.81 89 GLN A C 1
ATOM 771 O O . GLN A 1 89 ? -11.583 7.137 13.467 1.00 94.81 89 GLN A O 1
ATOM 776 N N . VAL A 1 90 ? -9.933 8.432 14.270 1.00 96.31 90 VAL A N 1
ATOM 777 C CA . VAL A 1 90 ? -10.132 8.063 15.685 1.00 96.31 90 VAL A CA 1
ATOM 778 C C . VAL A 1 90 ? -10.718 9.213 16.504 1.00 96.31 90 VAL A C 1
ATOM 780 O O . VAL A 1 90 ? -11.611 8.983 17.320 1.00 96.31 90 VAL A O 1
ATOM 783 N N . ALA A 1 91 ? -10.271 10.452 16.276 1.00 97.19 91 ALA A N 1
ATOM 784 C CA . ALA A 1 91 ? -10.615 11.597 17.120 1.00 97.19 91 ALA A CA 1
ATOM 785 C C . ALA A 1 91 ? -12.128 11.865 17.277 1.00 97.19 91 ALA A C 1
ATOM 787 O O . ALA A 1 91 ? -12.540 12.147 18.405 1.00 97.19 91 ALA A O 1
ATOM 788 N N . PRO A 1 92 ? -12.986 11.744 16.237 1.00 97.31 92 PRO A N 1
ATOM 789 C CA . PRO A 1 92 ? -14.426 11.952 16.404 1.00 97.31 92 PRO A CA 1
ATOM 790 C C . PRO A 1 92 ? -15.057 10.962 17.391 1.00 97.31 92 PRO A C 1
ATOM 792 O O . PRO A 1 92 ? -15.779 11.366 18.302 1.00 97.31 92 PRO A O 1
ATOM 795 N N . THR A 1 93 ? -14.740 9.673 17.253 1.00 96.88 93 THR A N 1
ATOM 796 C CA . THR A 1 93 ? -15.265 8.614 18.125 1.00 96.88 93 THR A CA 1
ATOM 797 C C . THR A 1 93 ? -14.704 8.734 19.535 1.00 96.88 93 THR A C 1
ATOM 799 O O . THR A 1 93 ? -15.451 8.616 20.504 1.00 96.88 93 THR A O 1
ATOM 802 N N . LEU A 1 94 ? -13.408 9.036 19.657 1.00 96.75 94 LEU A N 1
ATOM 803 C CA . LEU A 1 94 ? -12.768 9.249 20.950 1.00 96.75 94 LEU A CA 1
ATOM 804 C C . LEU A 1 94 ? -13.410 10.423 21.699 1.00 96.75 94 LEU A C 1
ATOM 806 O O . LEU A 1 94 ? -13.702 10.295 22.881 1.00 96.75 94 LEU A O 1
ATOM 810 N N . LYS A 1 95 ? -13.725 11.525 21.004 1.00 97.50 95 LYS A N 1
ATOM 811 C CA . LYS A 1 95 ? -14.421 12.678 21.592 1.00 97.50 95 LYS A CA 1
ATOM 812 C C . LYS A 1 95 ? -15.795 12.301 22.146 1.00 97.50 95 LYS A C 1
ATOM 814 O O . LYS A 1 95 ? -16.136 12.730 23.244 1.00 97.50 95 LYS A O 1
ATOM 819 N N . ILE A 1 96 ? -16.573 11.504 21.410 1.00 97.69 96 ILE A N 1
ATOM 820 C CA . ILE A 1 96 ? -17.877 11.015 21.886 1.00 97.69 96 ILE A CA 1
ATOM 821 C C . ILE A 1 96 ? -17.689 10.164 23.145 1.00 97.69 96 ILE A C 1
ATOM 823 O O . ILE A 1 96 ? -18.358 10.405 24.147 1.00 97.69 96 ILE A O 1
ATOM 827 N N . ALA A 1 97 ? -16.759 9.208 23.115 1.00 96.81 97 ALA A N 1
ATOM 828 C CA . ALA A 1 97 ? -16.504 8.324 24.247 1.00 96.81 97 ALA A CA 1
ATOM 829 C C . ALA A 1 97 ? -16.031 9.093 25.492 1.00 96.81 97 ALA A C 1
ATOM 831 O O . ALA A 1 97 ? -16.527 8.838 26.582 1.00 96.81 97 ALA A O 1
ATOM 832 N N . SER A 1 98 ? -15.160 10.094 25.331 1.00 96.12 98 SER A N 1
ATOM 833 C CA . SER A 1 98 ? -14.727 10.957 26.436 1.00 96.12 98 SER A CA 1
ATOM 834 C C . SER A 1 98 ? -15.877 11.762 27.048 1.00 96.12 98 SER A C 1
ATOM 836 O O . SER A 1 98 ? -15.919 11.929 28.263 1.00 96.12 98 SER A O 1
ATOM 838 N N . ILE A 1 99 ? -16.827 12.248 26.239 1.00 97.62 99 ILE A N 1
ATOM 839 C CA . ILE A 1 99 ? -18.024 12.932 26.757 1.00 97.62 99 ILE A CA 1
ATOM 840 C C . ILE A 1 99 ? -18.882 11.956 27.568 1.00 97.62 99 ILE A C 1
ATOM 842 O O . ILE A 1 99 ? -19.330 12.300 28.660 1.00 97.62 99 ILE A O 1
ATOM 846 N N . LEU A 1 100 ? -19.094 10.741 27.056 1.00 97.44 100 LEU A N 1
ATOM 847 C CA . LEU A 1 100 ? -19.869 9.715 27.754 1.00 97.44 100 LEU A CA 1
ATOM 848 C C . LEU A 1 100 ? -19.207 9.277 29.064 1.00 97.44 100 LEU A C 1
ATOM 850 O O . LEU A 1 100 ? -19.917 9.092 30.048 1.00 97.44 100 LEU A O 1
ATOM 854 N N . ASP A 1 101 ? -17.878 9.170 29.100 1.00 97.25 101 ASP A N 1
ATOM 855 C CA . ASP A 1 101 ? -17.135 8.862 30.325 1.00 97.25 101 ASP A CA 1
ATOM 856 C C . ASP A 1 101 ? -17.412 9.893 31.424 1.00 97.25 101 ASP A C 1
ATOM 858 O O . ASP A 1 101 ? -17.750 9.534 32.550 1.00 97.25 101 ASP A O 1
ATOM 862 N N . VAL A 1 102 ? -17.362 11.183 31.080 1.00 96.56 102 VAL A N 1
ATOM 863 C CA . VAL A 1 102 ? -17.650 12.266 32.031 1.00 96.56 102 VAL A CA 1
ATOM 864 C C . VAL A 1 102 ? -19.103 12.226 32.499 1.00 96.56 102 VAL A C 1
ATOM 866 O O . VAL A 1 102 ? -19.360 12.322 33.697 1.00 96.56 102 VAL A O 1
ATOM 869 N N . LEU A 1 103 ? -20.056 12.071 31.574 1.00 97.56 103 LEU A N 1
ATOM 870 C CA . LEU A 1 103 ? -21.485 12.048 31.905 1.00 97.56 103 LEU A CA 1
ATOM 871 C C . LEU A 1 103 ? -21.861 10.865 32.804 1.00 97.56 103 LEU A C 1
ATOM 873 O O . LEU A 1 103 ? -22.732 11.003 33.659 1.00 97.56 103 LEU A O 1
ATOM 877 N N . ASN A 1 104 ? -21.195 9.726 32.624 1.00 97.50 104 ASN A N 1
ATOM 878 C CA . ASN A 1 104 ? -21.466 8.508 33.382 1.00 97.50 104 ASN A CA 1
ATOM 879 C C . ASN A 1 104 ? -20.586 8.364 34.633 1.00 97.50 104 ASN A C 1
ATOM 881 O O . ASN A 1 104 ? -20.765 7.409 35.388 1.00 97.50 104 ASN A O 1
ATOM 885 N N . GLY A 1 105 ? -19.636 9.277 34.858 1.00 96.50 105 GLY A N 1
ATOM 886 C CA . GLY A 1 105 ? -18.670 9.177 35.953 1.00 96.50 105 GLY A CA 1
ATOM 887 C C . GLY A 1 105 ? -17.727 7.976 35.823 1.00 96.50 105 GLY A C 1
ATOM 888 O O . GLY A 1 105 ? -17.301 7.419 36.834 1.00 96.50 105 GLY A O 1
ATOM 889 N N . THR A 1 106 ? -17.422 7.552 34.596 1.00 96.69 106 THR A N 1
ATOM 890 C CA . THR A 1 106 ? -16.523 6.432 34.297 1.00 96.69 106 THR A CA 1
ATOM 891 C C . THR A 1 106 ? -15.159 6.919 33.808 1.00 96.69 106 THR A C 1
ATOM 893 O O . THR A 1 106 ? -14.972 8.081 33.453 1.00 96.69 106 THR A O 1
ATOM 896 N N . THR A 1 107 ? -14.172 6.022 33.807 1.00 95.56 107 THR A N 1
ATOM 897 C CA . THR A 1 107 ? -12.785 6.309 33.398 1.00 95.56 107 THR A CA 1
ATOM 898 C C . THR A 1 107 ? -12.319 5.383 32.275 1.00 95.56 107 THR A C 1
ATOM 900 O O . THR A 1 107 ? -11.146 5.026 32.209 1.00 95.56 107 THR A O 1
ATOM 903 N N . ILE A 1 108 ? -13.231 4.934 31.408 1.00 94.62 108 ILE A N 1
ATOM 904 C CA . ILE A 1 108 ? -12.968 3.852 30.450 1.00 94.62 108 ILE A CA 1
ATOM 905 C C . ILE A 1 108 ? -11.819 4.222 29.511 1.00 94.62 108 ILE A C 1
ATOM 907 O O . ILE A 1 108 ? -10.917 3.414 29.300 1.00 94.62 108 ILE A O 1
ATOM 911 N N . ILE A 1 109 ? -11.810 5.443 28.971 1.00 94.94 109 ILE A N 1
ATOM 912 C CA . ILE A 1 109 ? -10.782 5.889 28.028 1.00 94.94 109 ILE A CA 1
ATOM 913 C C . ILE A 1 109 ? -9.404 5.980 28.689 1.00 94.94 109 ILE A C 1
ATOM 915 O O . ILE A 1 109 ? -8.426 5.513 28.103 1.00 94.94 109 ILE A O 1
ATOM 91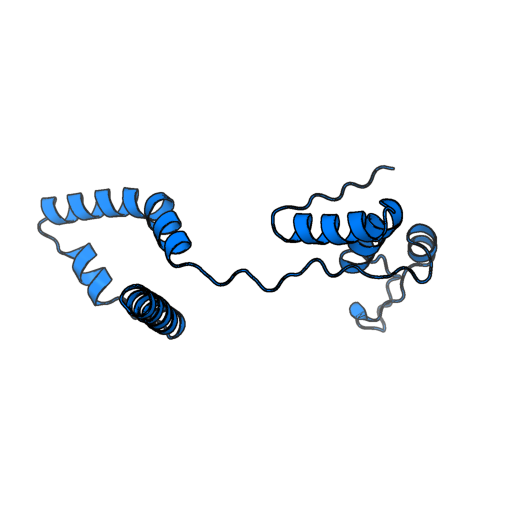9 N N . SER A 1 110 ? -9.297 6.544 29.896 1.00 93.94 110 SER A N 1
ATOM 920 C CA . SER A 1 110 ? -8.000 6.646 30.578 1.00 93.94 110 SER A CA 1
ATOM 921 C C . SER A 1 110 ? -7.479 5.276 31.007 1.00 93.94 110 SER A C 1
ATOM 923 O O . SER A 1 110 ? -6.301 4.992 30.798 1.00 93.94 110 SER A O 1
ATOM 925 N N . THR A 1 111 ? -8.351 4.402 31.517 1.00 96.38 111 THR A N 1
ATOM 926 C CA . THR A 1 111 ? -8.000 3.016 31.854 1.00 96.38 111 THR A CA 1
ATOM 927 C C . THR A 1 111 ? -7.545 2.246 30.611 1.00 96.38 111 THR A C 1
ATOM 929 O O . THR A 1 111 ? -6.493 1.615 30.638 1.00 96.38 111 THR A O 1
ATOM 932 N N . MET A 1 112 ? -8.252 2.375 29.483 1.00 95.94 112 MET A N 1
ATOM 933 C CA . MET A 1 112 ? -7.881 1.726 28.218 1.00 95.94 112 MET A CA 1
ATOM 934 C C . MET A 1 112 ? -6.499 2.167 27.717 1.00 95.94 112 M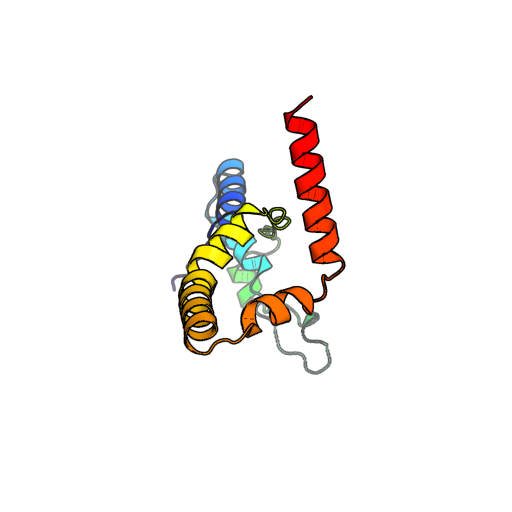ET A C 1
ATOM 936 O O . MET A 1 112 ? -5.728 1.339 27.236 1.00 95.94 112 MET A O 1
ATOM 940 N N . ILE A 1 113 ? -6.168 3.458 27.826 1.00 95.06 113 ILE A N 1
ATOM 941 C CA . ILE A 1 113 ? -4.840 3.970 27.452 1.00 95.06 113 ILE A CA 1
ATOM 942 C C . ILE A 1 113 ? -3.765 3.425 28.399 1.00 95.06 113 ILE A C 1
ATOM 944 O O . ILE A 1 113 ? -2.696 3.038 27.937 1.00 95.06 113 ILE A O 1
ATOM 948 N N . GLN A 1 114 ? -4.042 3.368 29.704 1.00 95.44 114 GLN A N 1
ATOM 949 C CA . GLN A 1 114 ? -3.101 2.864 30.706 1.00 95.44 114 GLN A CA 1
ATOM 950 C C . GLN A 1 114 ? -2.795 1.368 30.526 1.00 95.44 114 GLN A C 1
ATOM 952 O O . GLN A 1 114 ? -1.662 0.937 30.727 1.00 95.44 114 GLN A O 1
ATOM 957 N N . GLU A 1 115 ? -3.797 0.574 30.153 1.00 96.19 115 GLU A N 1
ATOM 958 C CA . GLU A 1 115 ? -3.659 -0.870 29.938 1.00 96.19 115 GLU A CA 1
ATOM 959 C C . GLU A 1 115 ? -3.044 -1.225 28.574 1.00 96.19 115 GLU A C 1
ATOM 961 O O . GLU A 1 115 ? -2.561 -2.347 28.378 1.00 96.19 115 GLU A O 1
ATOM 966 N N . ALA A 1 116 ? -3.046 -0.289 27.619 1.00 95.75 116 ALA A N 1
ATOM 967 C CA . ALA A 1 116 ? -2.506 -0.510 26.287 1.00 95.75 116 ALA A CA 1
ATOM 968 C C . ALA A 1 116 ? -0.990 -0.753 26.333 1.00 95.75 116 ALA A C 1
ATOM 970 O O . ALA A 1 116 ? -0.202 0.088 26.762 1.00 95.75 116 ALA A O 1
ATOM 971 N N . LYS A 1 117 ? -0.560 -1.912 25.826 1.00 95.19 117 LYS A N 1
ATOM 972 C CA . LYS A 1 117 ? 0.861 -2.266 25.743 1.00 95.19 117 LYS A CA 1
ATOM 973 C C . LYS A 1 117 ? 1.471 -1.766 24.443 1.00 95.19 117 LYS A C 1
ATOM 975 O O . LYS A 1 117 ? 0.937 -1.998 23.354 1.00 95.19 117 LYS A O 1
ATOM 980 N N . LEU A 1 118 ? 2.627 -1.120 24.554 1.00 93.50 118 LEU A N 1
ATOM 981 C CA . LEU A 1 118 ? 3.437 -0.786 23.393 1.00 93.50 118 LEU A CA 1
ATOM 982 C C . LEU A 1 118 ? 4.065 -2.054 22.805 1.00 93.50 118 LEU A C 1
ATOM 984 O O . LEU A 1 118 ? 4.335 -3.028 23.502 1.00 93.50 118 LEU A O 1
ATOM 988 N N . THR A 1 119 ? 4.236 -2.051 21.486 1.00 92.75 119 THR A N 1
ATOM 989 C CA . THR A 1 119 ? 4.992 -3.087 20.779 1.00 92.75 119 THR A CA 1
ATOM 990 C C . THR A 1 119 ? 6.403 -2.566 20.536 1.00 92.75 119 THR A C 1
ATOM 992 O O . THR A 1 119 ? 6.591 -1.350 20.499 1.00 92.75 119 THR A O 1
ATOM 995 N N . GLU A 1 120 ? 7.363 -3.444 20.241 1.00 90.38 120 GLU A N 1
ATOM 996 C CA . GLU A 1 120 ? 8.730 -3.032 19.865 1.00 90.38 120 GLU A CA 1
ATOM 997 C C . GLU A 1 120 ? 8.739 -1.986 18.738 1.00 90.38 120 GLU A C 1
ATOM 999 O O . GLU A 1 120 ? 9.589 -1.100 18.675 1.00 90.38 120 GLU A O 1
ATOM 1004 N N . LYS A 1 121 ? 7.769 -2.071 17.819 1.00 84.00 121 LYS A N 1
ATOM 1005 C CA . LYS A 1 121 ? 7.605 -1.083 16.755 1.00 84.00 121 LYS A CA 1
ATOM 1006 C C . LYS A 1 121 ? 7.196 0.286 17.307 1.00 84.00 121 LYS A C 1
ATOM 1008 O O . LYS A 1 121 ? 7.686 1.290 16.807 1.00 84.00 121 LYS A O 1
ATOM 1013 N N . HIS A 1 122 ? 6.291 0.338 18.284 1.00 88.44 122 HIS A N 1
ATOM 1014 C CA . HIS A 1 122 ? 5.872 1.595 18.914 1.00 88.44 122 HIS A CA 1
ATOM 1015 C C . HIS A 1 122 ? 7.028 2.241 19.687 1.00 88.44 122 HIS A C 1
ATOM 1017 O O . HIS A 1 122 ? 7.224 3.444 19.575 1.00 88.44 122 HIS A O 1
ATOM 1023 N N . GLU A 1 123 ? 7.821 1.447 20.403 1.00 89.88 123 GLU A N 1
ATOM 1024 C CA . GLU A 1 123 ? 8.987 1.929 21.158 1.00 89.88 123 GLU A CA 1
ATOM 1025 C C . GLU A 1 123 ? 10.052 2.521 20.231 1.00 89.88 123 GLU A C 1
ATOM 1027 O O . GLU A 1 123 ? 10.442 3.674 20.398 1.00 89.88 123 GLU A O 1
ATOM 1032 N N . LYS A 1 124 ? 10.415 1.804 19.159 1.00 85.06 124 LYS A N 1
ATOM 1033 C CA . LYS A 1 124 ? 11.339 2.318 18.132 1.00 85.06 124 LYS A CA 1
ATOM 1034 C C . LYS A 1 124 ? 10.852 3.616 17.491 1.00 85.06 124 LYS A C 1
ATOM 1036 O O . LY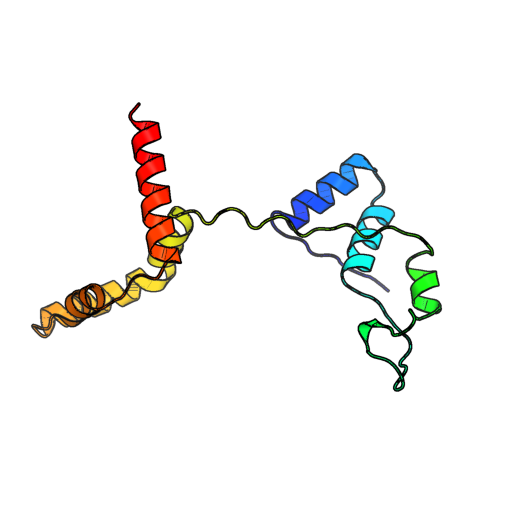S A 1 124 ? 11.657 4.471 17.140 1.00 85.06 124 LYS A O 1
ATOM 1041 N N . LEU A 1 125 ? 9.539 3.768 17.311 1.00 82.81 125 LEU A N 1
ATOM 1042 C CA . LEU A 1 125 ? 8.965 5.006 16.787 1.00 82.81 125 LEU A CA 1
ATOM 1043 C C . LEU A 1 125 ? 9.110 6.168 17.773 1.00 82.81 125 LEU A C 1
ATOM 1045 O O . LEU A 1 125 ? 9.389 7.281 17.338 1.00 82.81 125 LEU A O 1
ATOM 1049 N N . ILE A 1 126 ? 8.948 5.919 19.074 1.00 86.56 126 ILE A N 1
ATOM 1050 C CA . ILE A 1 126 ? 9.159 6.931 20.118 1.00 86.56 126 ILE A CA 1
ATOM 1051 C C . ILE A 1 126 ? 10.626 7.377 20.129 1.00 86.56 126 ILE A C 1
ATOM 1053 O O . ILE A 1 126 ? 10.887 8.576 20.074 1.00 86.56 126 ILE A O 1
ATOM 1057 N N . GLU A 1 127 ? 11.572 6.435 20.118 1.00 85.62 127 GLU A N 1
ATOM 1058 C CA . GLU A 1 127 ? 13.014 6.728 20.079 1.00 85.62 127 GLU A CA 1
ATOM 1059 C C . GLU A 1 127 ? 13.395 7.577 18.859 1.00 85.62 127 GLU A C 1
ATOM 1061 O O . GLU A 1 127 ? 14.070 8.595 18.990 1.00 85.62 127 GLU A O 1
ATOM 1066 N N . GLN A 1 128 ? 12.909 7.203 17.672 1.00 81.06 128 GLN A N 1
ATOM 1067 C CA . GLN A 1 128 ? 13.176 7.941 16.434 1.00 81.06 128 GLN A CA 1
ATOM 1068 C C . GLN A 1 128 ? 12.670 9.386 16.485 1.00 81.06 128 GLN A C 1
ATOM 1070 O O . GLN A 1 128 ? 13.342 10.284 15.985 1.00 81.06 128 GLN A O 1
ATOM 1075 N N . GLN A 1 129 ? 11.489 9.620 17.063 1.00 78.44 129 GLN A N 1
ATOM 1076 C CA . GLN A 1 129 ? 10.938 10.972 17.191 1.00 78.44 129 GLN A CA 1
ATOM 1077 C C . GLN A 1 129 ? 11.659 11.795 18.260 1.00 78.44 129 GLN A C 1
ATOM 1079 O O . GLN A 1 129 ? 11.808 13.001 18.090 1.00 78.44 129 GLN A O 1
ATOM 1084 N N . HIS A 1 130 ? 12.120 11.158 19.338 1.00 78.44 130 HIS A N 1
ATOM 1085 C CA . HIS A 1 130 ? 12.891 11.827 20.381 1.00 78.44 130 HIS A CA 1
ATOM 1086 C C . HIS A 1 130 ? 14.252 12.301 19.859 1.00 78.44 130 HIS A C 1
ATOM 1088 O O . HIS A 1 130 ? 14.575 13.478 19.984 1.00 78.44 130 HIS A O 1
ATOM 1094 N N . LEU A 1 131 ? 15.011 11.416 19.206 1.00 75.06 131 LEU A N 1
ATOM 1095 C CA . LEU A 1 131 ? 16.322 11.748 18.633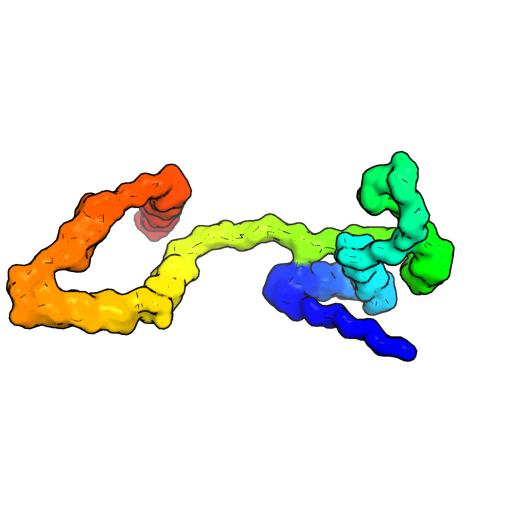 1.00 75.06 131 LEU A CA 1
ATOM 1096 C C . LEU A 1 131 ? 16.220 12.865 17.582 1.00 75.06 131 LEU A C 1
ATOM 1098 O O . LEU A 1 131 ? 17.008 13.804 17.595 1.00 75.06 131 LEU A O 1
ATOM 1102 N N . ALA A 1 132 ? 15.187 12.827 16.732 1.00 68.25 132 ALA A N 1
ATOM 1103 C CA . ALA A 1 132 ? 14.936 13.887 15.755 1.00 68.25 132 ALA A CA 1
ATOM 1104 C C . ALA A 1 132 ? 14.655 15.263 16.396 1.00 68.25 132 ALA A C 1
ATOM 1106 O O . ALA A 1 132 ? 14.874 16.285 15.751 1.00 68.25 132 ALA A O 1
ATOM 1107 N N . MET A 1 133 ? 14.159 15.307 17.638 1.00 61.38 133 MET A N 1
ATOM 1108 C CA . MET A 1 133 ? 13.944 16.552 18.382 1.00 61.38 133 MET A CA 1
ATOM 1109 C C . MET A 1 133 ? 15.251 17.099 18.973 1.00 61.38 133 MET A C 1
ATOM 1111 O O . MET A 1 133 ? 15.461 18.309 18.959 1.00 61.38 133 MET A O 1
ATOM 1115 N N . GLU A 1 134 ? 16.134 16.231 19.472 1.00 67.31 134 GLU A N 1
ATOM 1116 C CA . GLU A 1 134 ? 17.437 16.627 20.033 1.00 67.31 134 GLU A CA 1
ATOM 1117 C C . GLU A 1 134 ? 18.364 17.226 18.961 1.00 67.31 134 GLU A C 1
ATOM 1119 O O . GLU A 1 134 ? 19.003 18.255 19.197 1.00 67.31 134 GLU A O 1
ATOM 1124 N N . ASP A 1 135 ? 18.350 16.655 17.753 1.00 60.66 135 ASP A N 1
ATOM 1125 C CA . ASP A 1 135 ? 19.115 17.147 16.599 1.00 60.66 135 ASP A CA 1
ATOM 1126 C C . ASP A 1 135 ? 18.639 18.525 16.087 1.00 60.66 135 ASP A C 1
ATOM 1128 O O . ASP A 1 135 ? 19.378 19.207 15.383 1.00 60.66 135 ASP A O 1
ATOM 1132 N N . LEU A 1 136 ? 17.415 18.959 16.423 1.00 60.19 136 LEU A N 1
ATOM 1133 C CA . LEU A 1 136 ? 16.877 20.278 16.045 1.00 60.19 136 LEU A CA 1
ATOM 1134 C C . LEU A 1 136 ? 17.237 21.394 17.039 1.00 60.19 136 LEU A C 1
ATOM 1136 O O . LEU A 1 136 ? 17.053 22.571 16.724 1.00 60.19 136 LEU A O 1
ATOM 1140 N N . ILE A 1 137 ? 17.687 21.036 18.244 1.00 55.06 137 ILE A N 1
ATOM 1141 C CA . ILE A 1 137 ? 18.009 21.976 19.332 1.00 55.06 137 ILE A CA 1
ATOM 1142 C C . ILE A 1 137 ? 19.521 22.282 19.386 1.00 55.06 137 ILE A C 1
ATOM 1144 O O . ILE A 1 137 ? 19.917 23.266 20.015 1.00 55.06 137 ILE A O 1
ATOM 1148 N N . THR A 1 138 ? 20.351 21.477 18.713 1.00 45.34 138 THR A N 1
ATOM 1149 C CA . THR A 1 138 ? 21.823 21.589 18.671 1.00 45.34 138 THR A CA 1
ATOM 1150 C C . THR A 1 138 ? 22.301 22.377 17.453 1.00 45.34 138 THR A C 1
ATOM 1152 O O . THR A 1 138 ? 23.224 23.207 17.621 1.00 45.34 138 THR A O 1
#

Foldseek 3Di:
DDDDDDDDDQLVVQLVVVCVVVVDNLLSVLLQCVQPDFAFDDDPVDDPVPGHGDPVRCVVSDPPRHHRDSDDDPDPDDVVVVVVCCVPPPVVVVVVVVVVCVVVVHDVVVVVVVPDDDDPVNVVNVVVVVVVVVVVVD

Sequence (138 aa):
NRFEIRLKNDRATQAMKDLLAHQQAEKTAFEIINRYIRFADKDDTKRRSDWKTNERWEWFIGKNRGALRLTTQPEPYSFERTLNWLHHQVAPTLKIASILDVLNGTTIISTMIQEAKLTEKHEKLIEQQHLAMEDLIT

Secondary structure (DSSP, 8-state):
--------HHHHHHHHHHHHHH--HHHHHHHHHHHH---B---TTS-GGGPPBPHHHHHHH-TT-------PPPPPPPHHHHHHHIIIIIHHHHHHHHHHHHHHT--HHHHHHHHPPPPHHHHHHHHHHHHHHHTTT-

Radius of gyration: 25.26 Å; chains: 1; bounding box: 43×54×65 Å